Protein AF-E9RTK8-F1 (afdb_monomer_lite)

Foldseek 3Di:
DWKKKQAQCCCCVVVVNPDDPVVVCVVQPFDFPDKDDDVVRNIIITDTDDDDPPDDPSIDTDDD

pLDDT: mean 94.02, std 4.63, range [68.94, 97.44]

Secondary structure (DSSP, 8-state):
-EEEEEEHHHHHHTT---S-HHHHHHHTT--EEEEEEEGGGTEEEEEESS--SS--TTEEE---

Radius of gyration: 10.67 Å; chains: 1; bounding box: 29×17×27 Å

Structure (mmCIF, N/CA/C/O backbone):
data_AF-E9RTK8-F1
#
_entry.id   AF-E9RTK8-F1
#
loop_
_atom_site.group_PDB
_atom_site.id
_atom_site.type_symbol
_atom_site.label_atom_id
_atom_site.label_alt_id
_atom_site.label_comp_id
_atom_site.label_asym_id
_atom_site.label_entity_id
_atom_site.label_seq_id
_atom_site.pdbx_PDB_ins_code
_atom_site.Cartn_x
_atom_site.Cartn_y
_atom_site.Cartn_z
_atom_site.occupancy
_atom_site.B_iso_or_equiv
_atom_site.auth_seq_id
_atom_site.auth_comp_id
_atom_site.auth_asym_id
_atom_site.auth_atom_id
_atom_site.pdbx_PDB_model_num
ATOM 1 N N . MET A 1 1 ? -6.599 -0.989 15.199 1.00 85.25 1 MET A N 1
AT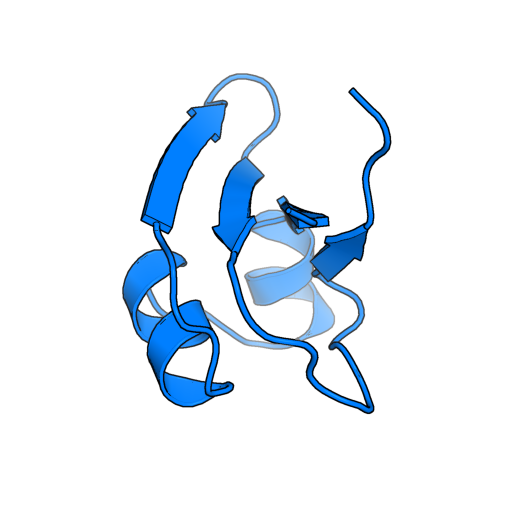OM 2 C CA . MET A 1 1 ? -6.150 -0.350 13.945 1.00 85.25 1 MET A CA 1
ATOM 3 C C . MET A 1 1 ? -5.438 -1.398 13.127 1.00 85.25 1 MET A C 1
ATOM 5 O O . MET A 1 1 ? -4.648 -2.144 13.702 1.00 85.25 1 MET A O 1
ATOM 9 N N . LYS A 1 2 ? -5.761 -1.499 11.839 1.00 92.50 2 LYS A N 1
ATOM 10 C CA . LYS A 1 2 ? -5.161 -2.509 10.965 1.00 92.50 2 LYS A CA 1
ATOM 11 C C . LYS A 1 2 ? -3.848 -2.000 10.394 1.00 92.50 2 LYS A C 1
ATOM 13 O O . LYS A 1 2 ? -3.658 -0.792 10.228 1.00 92.50 2 LYS A O 1
ATOM 1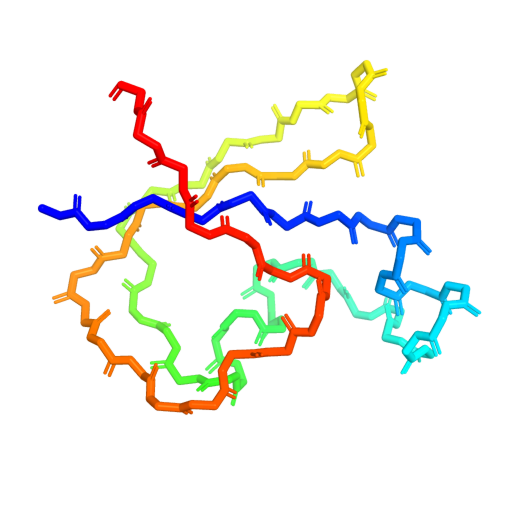8 N N . LYS A 1 3 ? -2.939 -2.930 10.113 1.00 95.38 3 LYS A N 1
ATOM 19 C CA . LYS A 1 3 ? -1.661 -2.642 9.469 1.00 95.38 3 LYS A CA 1
ATOM 20 C C . LYS A 1 3 ? -1.595 -3.388 8.147 1.00 95.38 3 LYS A C 1
ATOM 22 O O . LYS A 1 3 ? -1.856 -4.585 8.106 1.00 95.38 3 LYS A O 1
ATOM 27 N N . TYR A 1 4 ? -1.189 -2.690 7.099 1.00 96.38 4 TYR A N 1
ATOM 28 C CA . TYR A 1 4 ? -0.972 -3.268 5.780 1.00 96.38 4 TYR A CA 1
ATOM 29 C C . TYR A 1 4 ? 0.486 -3.137 5.380 1.00 96.38 4 TYR A C 1
ATOM 31 O O . TYR A 1 4 ? 1.074 -2.058 5.489 1.00 96.38 4 TYR A O 1
ATOM 39 N N . ARG A 1 5 ? 1.060 -4.234 4.888 1.00 96.62 5 ARG A N 1
ATOM 40 C CA . ARG A 1 5 ? 2.322 -4.215 4.159 1.00 96.62 5 ARG A CA 1
ATOM 41 C C . ARG A 1 5 ? 2.028 -3.989 2.683 1.00 96.62 5 ARG A C 1
ATOM 43 O O . ARG A 1 5 ? 1.373 -4.819 2.063 1.00 96.62 5 ARG A O 1
ATOM 50 N N . TYR A 1 6 ? 2.535 -2.888 2.149 1.00 97.44 6 TYR A N 1
ATOM 51 C CA . TYR A 1 6 ? 2.545 -2.567 0.727 1.00 97.44 6 TYR A CA 1
ATOM 52 C C . TYR A 1 6 ? 3.851 -3.071 0.117 1.00 97.44 6 TYR A C 1
ATOM 54 O O . TYR A 1 6 ? 4.916 -2.572 0.480 1.00 97.44 6 TYR A O 1
ATOM 62 N N . ASP A 1 7 ? 3.778 -4.015 -0.810 1.00 97.00 7 ASP A N 1
ATOM 63 C CA . ASP A 1 7 ? 4.921 -4.539 -1.559 1.00 97.00 7 ASP A CA 1
ATOM 64 C C . ASP A 1 7 ? 5.134 -3.715 -2.841 1.00 97.00 7 ASP A C 1
ATOM 66 O O . ASP A 1 7 ? 4.278 -3.705 -3.728 1.00 97.00 7 ASP A O 1
ATOM 70 N N . ILE A 1 8 ? 6.246 -2.972 -2.930 1.00 96.50 8 ILE A N 1
ATOM 71 C CA . ILE A 1 8 ? 6.513 -2.091 -4.080 1.00 96.50 8 ILE A CA 1
ATOM 72 C C . ILE A 1 8 ? 6.774 -2.915 -5.344 1.00 96.50 8 ILE A C 1
ATOM 74 O O . ILE A 1 8 ? 6.334 -2.528 -6.426 1.00 96.50 8 ILE A O 1
ATOM 78 N N . ILE A 1 9 ? 7.461 -4.050 -5.213 1.00 95.56 9 ILE A N 1
ATOM 79 C CA . ILE A 1 9 ? 7.843 -4.889 -6.349 1.00 95.56 9 ILE A CA 1
ATOM 80 C C . ILE A 1 9 ? 6.609 -5.557 -6.947 1.00 95.56 9 ILE A C 1
ATOM 82 O O . ILE A 1 9 ? 6.429 -5.524 -8.162 1.00 95.56 9 ILE A O 1
ATOM 86 N N . CYS A 1 10 ? 5.725 -6.100 -6.108 1.00 96.00 10 CYS A N 1
ATOM 87 C CA . CYS A 1 10 ? 4.446 -6.640 -6.561 1.00 96.00 10 CYS A CA 1
ATOM 88 C C . CYS A 1 10 ? 3.587 -5.544 -7.210 1.00 96.00 10 CYS A C 1
ATOM 90 O O . CYS A 1 10 ? 3.061 -5.732 -8.310 1.00 96.00 10 CYS A O 1
ATOM 92 N N . ALA A 1 11 ? 3.506 -4.365 -6.580 1.00 96.50 11 ALA A N 1
ATOM 93 C CA . ALA A 1 11 ? 2.746 -3.246 -7.120 1.00 96.50 11 ALA A CA 1
ATOM 94 C C . ALA A 1 11 ? 3.203 -2.869 -8.539 1.00 96.50 11 ALA A C 1
ATOM 96 O O . ALA A 1 11 ? 2.352 -2.766 -9.419 1.00 96.50 11 ALA A O 1
ATOM 97 N N . ASP A 1 12 ? 4.509 -2.724 -8.791 1.00 96.38 12 ASP A N 1
ATOM 98 C CA . ASP A 1 12 ? 5.031 -2.358 -10.117 1.00 96.38 12 ASP A CA 1
ATOM 99 C C . ASP A 1 12 ? 4.993 -3.531 -11.108 1.00 96.38 12 ASP A C 1
ATOM 101 O O . ASP A 1 12 ? 4.382 -3.428 -12.173 1.00 96.38 12 ASP A O 1
ATOM 105 N N . LEU A 1 13 ? 5.606 -4.667 -10.763 1.00 95.94 13 LEU A N 1
ATOM 106 C CA . LEU A 1 13 ? 5.850 -5.754 -11.717 1.00 95.94 13 LEU A CA 1
ATOM 107 C C . LEU A 1 13 ? 4.619 -6.620 -11.995 1.00 95.94 13 LEU A C 1
ATOM 109 O O . LEU A 1 13 ? 4.501 -7.151 -13.098 1.00 95.94 13 LEU A O 1
ATOM 113 N N . VAL A 1 14 ? 3.723 -6.781 -11.017 1.00 95.19 14 VAL A N 1
ATOM 114 C CA . VAL A 1 14 ? 2.532 -7.638 -11.145 1.00 95.19 14 VAL A CA 1
ATOM 115 C C . VAL A 1 14 ? 1.299 -6.799 -11.464 1.00 95.19 14 VAL A C 1
ATOM 117 O O . VAL A 1 14 ? 0.524 -7.151 -12.350 1.00 95.19 14 VAL A O 1
ATOM 120 N N . CYS A 1 15 ? 1.124 -5.666 -10.779 1.00 94.75 15 CYS A N 1
ATOM 121 C CA . CYS A 1 15 ? -0.091 -4.856 -10.893 1.00 94.75 15 CYS A CA 1
ATOM 122 C C . CYS A 1 15 ? 0.065 -3.585 -11.745 1.00 94.75 15 CYS A C 1
ATOM 124 O O . CYS A 1 15 ? -0.925 -2.887 -11.968 1.00 94.75 15 CYS A O 1
ATOM 126 N N . GLY A 1 16 ? 1.272 -3.255 -12.221 1.00 95.69 16 GLY A N 1
ATOM 127 C CA . GLY A 1 16 ? 1.524 -2.061 -13.039 1.00 95.69 16 GLY A CA 1
ATOM 128 C C . GLY A 1 16 ? 1.344 -0.727 -12.299 1.00 95.69 16 GLY A C 1
ATOM 129 O O . GLY A 1 16 ? 1.218 0.328 -12.926 1.00 95.69 16 GLY A O 1
ATOM 130 N N . VAL A 1 17 ? 1.314 -0.745 -10.966 1.00 96.06 17 VAL A N 1
ATOM 131 C CA . VAL A 1 17 ? 1.145 0.420 -10.096 1.00 96.06 17 VAL A CA 1
ATOM 132 C C . VAL A 1 17 ? 2.508 1.026 -9.767 1.00 96.06 17 VAL A C 1
ATOM 134 O O . VAL A 1 17 ? 3.205 0.601 -8.851 1.00 96.06 17 VAL A O 1
ATOM 137 N N . ARG A 1 18 ? 2.855 2.091 -10.493 1.00 95.19 18 ARG A N 1
ATOM 138 C CA . ARG A 1 18 ? 4.109 2.855 -10.317 1.00 95.19 18 ARG A CA 1
ATOM 139 C C . ARG A 1 18 ? 3.968 4.104 -9.457 1.00 95.19 18 ARG A C 1
ATOM 141 O O . ARG A 1 18 ? 4.900 4.894 -9.319 1.00 95.19 18 ARG A O 1
ATOM 148 N N . GLU A 1 19 ? 2.772 4.346 -8.934 1.00 95.50 19 GLU A N 1
ATOM 149 C CA . GLU A 1 19 ? 2.529 5.500 -8.085 1.00 95.50 19 GLU A CA 1
ATOM 150 C C . GLU A 1 19 ? 3.154 5.306 -6.697 1.00 95.50 19 GLU A C 1
ATOM 152 O O . GLU A 1 19 ? 3.217 4.200 -6.168 1.00 95.50 19 GLU A O 1
ATOM 157 N N . HIS A 1 20 ? 3.595 6.407 -6.081 1.00 95.25 20 HIS A N 1
ATOM 158 C CA . HIS A 1 20 ? 4.124 6.381 -4.722 1.00 95.25 20 HIS A CA 1
ATOM 159 C C . HIS A 1 20 ? 3.113 5.742 -3.742 1.00 95.25 20 HIS A C 1
ATOM 161 O O . HIS A 1 20 ? 1.954 6.179 -3.728 1.00 95.25 20 HIS A O 1
ATOM 167 N N . PRO A 1 21 ? 3.531 4.815 -2.854 1.00 96.38 21 PRO A N 1
ATOM 168 C CA . PRO A 1 21 ? 2.619 4.039 -2.009 1.00 96.38 21 PRO A CA 1
ATOM 169 C C . PRO A 1 21 ? 1.596 4.881 -1.234 1.00 96.38 21 PRO A C 1
ATOM 171 O O . PRO A 1 21 ? 0.411 4.575 -1.243 1.00 96.38 21 PRO A O 1
ATOM 174 N N . GLN A 1 22 ? 2.003 6.013 -0.646 1.00 95.25 22 GLN A N 1
ATOM 175 C CA . GLN A 1 22 ? 1.072 6.915 0.058 1.00 95.25 22 GLN A CA 1
ATOM 176 C C . GLN A 1 22 ? -0.049 7.481 -0.835 1.00 95.25 22 GLN A C 1
ATOM 178 O O . GLN A 1 22 ? -1.189 7.605 -0.387 1.00 95.25 22 GLN A O 1
ATOM 183 N N . LYS A 1 23 ? 0.255 7.844 -2.089 1.00 96.31 23 LYS A N 1
ATOM 184 C CA . LYS A 1 23 ? -0.752 8.367 -3.026 1.00 96.31 23 LYS A CA 1
ATOM 185 C C . LYS A 1 23 ? -1.715 7.259 -3.441 1.00 96.31 23 LYS A C 1
ATOM 187 O O . LYS A 1 23 ? -2.924 7.486 -3.445 1.00 96.31 23 LYS A O 1
ATOM 192 N N . GLN A 1 24 ? -1.183 6.062 -3.682 1.00 96.75 24 GLN A N 1
ATOM 193 C CA . GLN A 1 24 ? -1.992 4.904 -4.031 1.00 96.75 24 GLN A CA 1
ATOM 194 C C . GLN A 1 24 ? -2.925 4.497 -2.885 1.00 96.75 24 GLN A C 1
ATOM 196 O O . GLN A 1 24 ? -4.112 4.296 -3.118 1.00 96.75 24 GLN A O 1
ATOM 201 N N . MET A 1 25 ? -2.436 4.453 -1.640 1.00 96.25 25 MET A N 1
ATOM 202 C CA . MET A 1 25 ? -3.272 4.174 -0.462 1.00 96.25 25 MET A CA 1
ATOM 203 C C . MET A 1 25 ? -4.459 5.142 -0.375 1.00 96.25 25 MET A C 1
ATOM 205 O O . MET A 1 25 ? -5.594 4.714 -0.182 1.00 96.25 25 MET A O 1
ATOM 209 N N . LYS A 1 26 ? -4.222 6.441 -0.609 1.00 95.25 26 LYS A N 1
ATOM 210 C CA . LYS A 1 26 ? -5.292 7.445 -0.645 1.00 95.25 26 LYS A CA 1
ATOM 211 C C . LYS A 1 26 ? -6.294 7.196 -1.779 1.00 95.25 26 LYS A C 1
ATOM 213 O O . LYS A 1 26 ? -7.491 7.342 -1.556 1.00 95.25 26 LYS A O 1
ATOM 218 N N . LYS A 1 27 ? -5.837 6.821 -2.981 1.00 95.25 27 LYS A N 1
ATOM 219 C CA . LYS A 1 27 ? -6.722 6.504 -4.121 1.00 95.25 27 LYS A CA 1
ATOM 220 C C . LYS A 1 27 ? -7.592 5.278 -3.880 1.00 95.25 27 LYS A C 1
ATOM 222 O O . LYS A 1 27 ? -8.738 5.268 -4.309 1.00 95.25 27 LYS A O 1
ATOM 227 N N . LEU A 1 28 ? -7.052 4.276 -3.193 1.00 94.44 28 LEU A N 1
ATOM 228 C CA . LEU A 1 28 ? -7.799 3.088 -2.784 1.00 94.44 28 LEU A CA 1
ATOM 229 C C . LEU A 1 28 ? -8.858 3.401 -1.718 1.00 94.44 28 LEU A C 1
ATOM 231 O O . LEU A 1 28 ? -9.727 2.574 -1.481 1.00 94.44 28 LEU A O 1
ATOM 235 N N . GLY A 1 29 ? -8.801 4.586 -1.101 1.00 95.62 29 GLY A N 1
ATOM 236 C CA . GLY A 1 29 ? -9.741 5.026 -0.074 1.00 95.62 29 GLY A CA 1
ATOM 237 C C . GLY A 1 29 ? -9.263 4.767 1.353 1.00 95.62 29 GLY A C 1
ATOM 238 O O . GLY A 1 29 ? -10.059 4.888 2.282 1.00 95.62 29 GLY A O 1
ATOM 239 N N . PHE A 1 30 ? -7.991 4.411 1.566 1.00 96.00 30 PHE A N 1
ATOM 240 C CA . PHE A 1 30 ? -7.468 4.214 2.918 1.00 96.00 30 PHE A CA 1
ATOM 241 C C . PHE A 1 30 ? -7.257 5.551 3.612 1.00 96.00 30 PHE A C 1
ATOM 2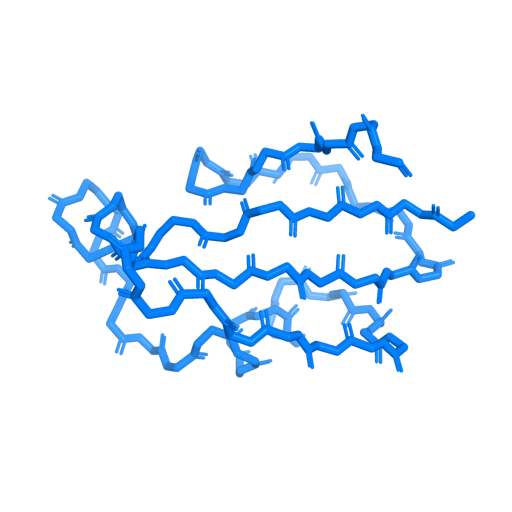43 O O . PHE A 1 30 ? -6.639 6.472 3.071 1.00 96.00 30 PHE A O 1
ATOM 250 N N . ASN A 1 31 ? -7.703 5.614 4.858 1.00 95.81 31 ASN A N 1
ATOM 251 C CA . ASN A 1 31 ? -7.360 6.671 5.778 1.00 95.81 31 ASN A CA 1
ATOM 252 C C . ASN A 1 31 ? -6.133 6.235 6.591 1.00 95.81 31 ASN A C 1
ATOM 254 O O . ASN A 1 31 ? -6.197 5.465 7.551 1.00 95.81 31 ASN A O 1
ATOM 258 N N . VAL A 1 32 ? -4.973 6.675 6.105 1.00 96.25 32 VAL A N 1
ATOM 259 C CA . VAL A 1 32 ? -3.662 6.333 6.658 1.00 96.25 32 VAL A CA 1
ATOM 260 C C . VAL A 1 32 ? -3.365 7.220 7.862 1.00 96.25 32 VAL A C 1
ATOM 262 O O . VAL A 1 32 ? -3.206 8.430 7.721 1.00 96.25 32 VAL A O 1
ATOM 265 N N . VAL A 1 33 ? -3.196 6.603 9.029 1.00 96.50 33 VAL A N 1
ATOM 266 C CA . VAL A 1 33 ? -2.822 7.291 10.273 1.00 96.50 33 VAL A CA 1
ATOM 267 C C . VAL A 1 33 ? -1.306 7.346 10.443 1.00 96.50 33 VAL A C 1
ATOM 269 O O . VAL A 1 33 ? -0.764 8.346 10.914 1.00 96.50 33 VAL A O 1
ATOM 272 N N . LYS A 1 34 ? -0.595 6.285 10.041 1.00 96.31 34 LYS A N 1
ATOM 273 C CA . LYS A 1 34 ? 0.875 6.242 10.040 1.00 96.31 34 LYS A CA 1
ATOM 274 C C . LYS A 1 34 ? 1.404 5.501 8.824 1.00 96.31 34 LYS A C 1
ATOM 276 O O . LYS A 1 34 ? 0.800 4.546 8.348 1.00 96.31 34 LYS A O 1
ATOM 281 N N . SER A 1 35 ? 2.580 5.908 8.362 1.00 9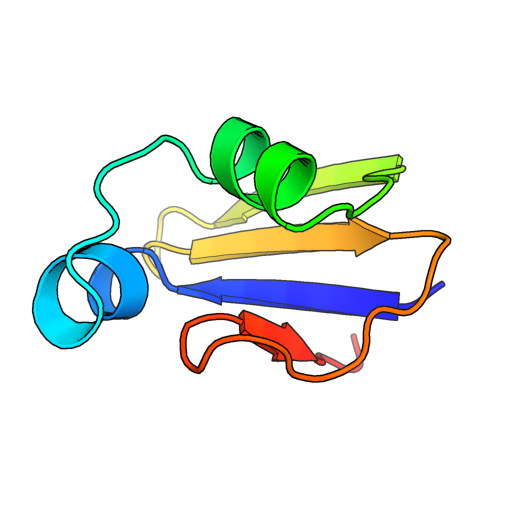6.31 35 SER A N 1
ATOM 282 C CA . SER A 1 35 ? 3.299 5.241 7.277 1.00 96.31 35 SER A CA 1
ATOM 283 C C . SER A 1 35 ? 4.776 5.117 7.622 1.00 96.31 35 SER A C 1
ATOM 285 O O . SER A 1 35 ? 5.390 6.111 8.015 1.00 96.31 35 SER A O 1
ATOM 287 N N . LYS A 1 36 ? 5.353 3.931 7.437 1.00 96.31 36 LYS A N 1
ATOM 288 C CA . LYS A 1 36 ? 6.776 3.666 7.661 1.00 96.31 36 LYS A CA 1
ATOM 289 C C . LYS A 1 36 ? 7.370 2.930 6.455 1.00 96.31 36 LYS A C 1
ATOM 291 O O . LYS A 1 36 ? 6.908 1.827 6.162 1.00 96.31 36 LYS A O 1
ATOM 296 N N . PRO A 1 37 ? 8.398 3.476 5.786 1.00 96.38 37 PRO A N 1
ATOM 297 C CA . PRO A 1 37 ? 9.132 2.731 4.771 1.00 96.38 37 PRO A CA 1
ATOM 298 C C . PRO A 1 37 ? 10.000 1.643 5.420 1.00 96.38 37 PRO A C 1
ATOM 300 O O . PRO A 1 37 ? 10.570 1.846 6.496 1.00 96.38 37 PRO A O 1
ATOM 303 N N . ILE A 1 38 ? 10.133 0.501 4.747 1.00 95.31 38 ILE A N 1
ATOM 304 C CA . ILE A 1 38 ? 11.073 -0.577 5.077 1.00 95.31 38 ILE A CA 1
ATOM 305 C C . ILE A 1 38 ? 11.954 -0.820 3.839 1.00 95.31 38 ILE A C 1
ATOM 307 O O . ILE A 1 38 ? 11.644 -1.686 3.021 1.00 95.31 38 ILE A O 1
ATOM 311 N N . PRO A 1 39 ? 13.056 -0.059 3.684 1.00 90.00 39 PRO A N 1
ATOM 312 C CA . PRO A 1 39 ? 13.868 -0.083 2.464 1.00 90.00 39 PRO A CA 1
ATOM 313 C C . PRO A 1 39 ? 14.496 -1.444 2.154 1.00 90.00 39 PRO A C 1
ATOM 315 O O . PRO A 1 39 ? 14.580 -1.826 1.002 1.00 90.00 39 PRO A O 1
ATOM 318 N N . ILE A 1 40 ? 14.902 -2.199 3.182 1.00 91.06 40 ILE A N 1
ATOM 319 C CA . ILE A 1 40 ? 15.573 -3.505 3.019 1.00 91.06 40 ILE A CA 1
ATOM 320 C C . ILE A 1 40 ? 14.679 -4.533 2.304 1.00 91.06 40 ILE A C 1
ATOM 322 O O . ILE A 1 40 ? 15.184 -5.483 1.717 1.00 91.06 40 ILE A O 1
ATOM 326 N N . ALA A 1 41 ? 13.362 -4.357 2.379 1.00 89.81 41 ALA A N 1
ATOM 327 C CA . ALA A 1 41 ? 12.380 -5.275 1.820 1.00 89.81 41 ALA A CA 1
ATOM 328 C C . ALA A 1 41 ? 11.505 -4.608 0.749 1.00 89.81 41 ALA A C 1
ATOM 330 O O . ALA A 1 41 ? 10.415 -5.109 0.492 1.00 89.81 41 ALA A O 1
ATOM 331 N N . ASP A 1 42 ? 11.925 -3.452 0.215 1.00 93.19 42 ASP A N 1
ATOM 332 C CA . ASP A 1 42 ? 11.196 -2.686 -0.806 1.00 93.19 42 ASP A CA 1
ATOM 333 C C . ASP A 1 42 ? 9.687 -2.574 -0.514 1.00 93.19 42 ASP A C 1
ATOM 335 O O . ASP A 1 42 ? 8.828 -2.767 -1.374 1.00 93.19 42 ASP A O 1
ATOM 339 N N . CYS A 1 43 ? 9.336 -2.287 0.743 1.00 96.12 43 CYS A N 1
ATOM 340 C CA . CYS A 1 43 ? 7.944 -2.242 1.177 1.00 96.12 43 CYS A CA 1
ATOM 341 C C . CYS A 1 43 ? 7.653 -1.070 2.114 1.00 96.12 43 CYS A C 1
ATOM 343 O O . CYS A 1 43 ? 8.546 -0.384 2.619 1.00 96.12 43 CYS A O 1
ATOM 345 N N . TRP A 1 44 ? 6.365 -0.834 2.347 1.00 97.44 44 TRP A N 1
ATOM 346 C CA . TRP A 1 44 ? 5.865 0.120 3.333 1.00 97.44 44 TRP A CA 1
ATOM 347 C C . TRP A 1 44 ? 4.918 -0.567 4.302 1.00 97.44 44 TRP A C 1
ATOM 349 O O . TRP A 1 44 ? 4.163 -1.450 3.914 1.00 97.44 44 TRP A O 1
ATOM 359 N N . ILE A 1 45 ? 4.916 -0.114 5.553 1.00 97.31 45 ILE A N 1
ATOM 360 C CA . ILE A 1 45 ? 3.877 -0.450 6.522 1.00 97.31 45 ILE A CA 1
ATOM 361 C C . ILE A 1 45 ? 2.976 0.761 6.701 1.00 97.31 45 ILE A C 1
ATOM 363 O O . ILE A 1 45 ? 3.446 1.849 7.047 1.00 97.31 45 ILE A O 1
ATOM 367 N N . PHE A 1 46 ? 1.684 0.553 6.493 1.00 97.06 46 PHE A N 1
ATOM 368 C CA . PHE A 1 46 ? 0.642 1.544 6.703 1.00 97.06 46 PHE A CA 1
ATOM 369 C C . PHE A 1 46 ? -0.248 1.124 7.859 1.00 97.06 46 PHE A C 1
ATOM 371 O O . PHE A 1 46 ? -0.747 0.006 7.874 1.00 97.06 46 PHE A O 1
ATOM 378 N N . GLU A 1 47 ? -0.455 2.024 8.810 1.00 96.69 47 GLU A N 1
ATOM 379 C CA . GLU A 1 47 ? -1.469 1.890 9.850 1.00 96.69 47 GLU A CA 1
ATOM 380 C C . GLU A 1 47 ? -2.701 2.680 9.406 1.00 96.69 47 GLU A C 1
ATOM 382 O O . GLU A 1 47 ? -2.581 3.869 9.093 1.00 96.69 47 GLU A O 1
ATOM 387 N N . VAL A 1 48 ? -3.860 2.026 9.348 1.00 95.69 48 VAL A N 1
ATOM 388 C CA . VAL A 1 48 ? -5.112 2.610 8.847 1.00 95.69 48 VAL A CA 1
ATOM 389 C C . VAL A 1 48 ? -6.225 2.496 9.888 1.00 95.69 48 VAL A C 1
ATOM 391 O O . VAL A 1 48 ? -6.211 1.592 10.736 1.00 95.69 48 VAL A O 1
ATOM 394 N N . ASP A 1 49 ? -7.179 3.424 9.842 1.00 95.25 49 ASP A N 1
ATOM 395 C CA . ASP A 1 49 ? -8.330 3.466 10.757 1.00 95.25 49 ASP A CA 1
ATOM 396 C C . ASP A 1 49 ? -9.669 3.087 10.105 1.00 95.25 49 ASP A C 1
ATOM 398 O O . ASP A 1 49 ? -10.695 3.067 10.785 1.00 95.25 49 ASP A O 1
ATOM 402 N N . ASN A 1 50 ? -9.655 2.729 8.821 1.00 92.75 50 ASN A N 1
ATOM 403 C CA . ASN A 1 50 ? -10.818 2.264 8.084 1.00 92.75 50 ASN A CA 1
ATOM 404 C C . ASN A 1 50 ? -10.576 0.903 7.423 1.00 92.75 50 ASN A C 1
ATOM 406 O O . ASN A 1 50 ? -9.438 0.493 7.185 1.00 92.75 50 ASN A O 1
ATOM 410 N N . ASP A 1 51 ? -11.682 0.235 7.107 1.00 86.00 51 ASP A N 1
ATOM 411 C CA . ASP A 1 51 ? -11.701 -1.022 6.372 1.00 86.00 51 ASP A CA 1
ATOM 412 C C . ASP A 1 51 ? -12.170 -0.810 4.940 1.00 86.00 51 ASP A C 1
ATOM 414 O O . ASP A 1 51 ? -13.072 -0.014 4.675 1.00 86.00 51 ASP A O 1
ATOM 418 N N . ILE A 1 52 ? -11.533 -1.532 4.021 1.00 87.75 52 ILE A N 1
ATOM 419 C CA . ILE A 1 52 ? -11.847 -1.513 2.596 1.00 87.75 52 ILE A CA 1
ATOM 420 C C . ILE A 1 52 ? -11.981 -2.954 2.135 1.00 87.75 52 ILE A C 1
ATOM 422 O O . ILE A 1 52 ? -11.126 -3.792 2.421 1.00 87.75 52 ILE A O 1
ATOM 426 N N . GLU A 1 53 ? -13.067 -3.236 1.429 1.00 81.88 53 GLU A N 1
ATOM 427 C CA . GLU A 1 53 ? -13.292 -4.526 0.790 1.00 81.88 53 GLU A CA 1
ATOM 428 C C . GLU A 1 53 ? -12.486 -4.616 -0.515 1.00 81.88 53 GLU A C 1
ATOM 430 O O . GLU A 1 53 ? -12.318 -3.620 -1.215 1.00 81.88 53 GLU A O 1
ATOM 435 N N . ASN A 1 54 ? -12.025 -5.818 -0.875 1.00 86.88 54 ASN A N 1
ATOM 436 C CA . ASN A 1 54 ? -11.241 -6.085 -2.094 1.00 86.88 54 ASN A CA 1
ATOM 437 C C . ASN A 1 54 ? -9.889 -5.361 -2.133 1.00 86.88 54 ASN A C 1
ATOM 439 O O . ASN A 1 54 ? -9.617 -4.494 -2.964 1.00 86.88 54 ASN A O 1
ATOM 443 N N . ILE A 1 55 ? -9.020 -5.764 -1.216 1.00 92.50 55 ILE A N 1
ATOM 444 C CA . ILE A 1 55 ? -7.660 -5.248 -1.115 1.00 92.50 55 ILE A CA 1
ATOM 445 C C . ILE A 1 55 ? -6.812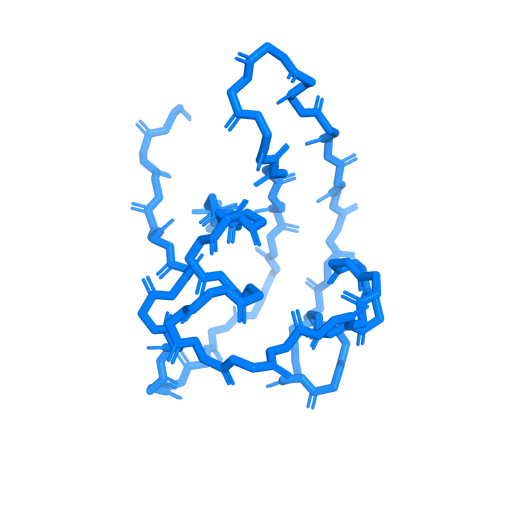 -5.838 -2.256 1.00 92.50 55 ILE A C 1
ATOM 447 O O . ILE A 1 55 ? -6.872 -7.048 -2.484 1.00 92.50 55 ILE A O 1
ATOM 451 N N . PRO A 1 56 ? -6.040 -5.018 -2.993 1.00 94.19 56 PRO A N 1
ATOM 452 C CA . PRO A 1 56 ? -5.201 -5.509 -4.080 1.00 94.19 56 PRO A CA 1
ATOM 453 C C . PRO A 1 56 ? -4.073 -6.409 -3.563 1.00 94.19 56 PRO A C 1
ATOM 455 O O . PRO A 1 56 ? -3.605 -6.250 -2.442 1.00 94.19 56 PRO A O 1
ATOM 458 N N . GLU A 1 57 ? -3.587 -7.311 -4.413 1.00 95.19 57 GLU A N 1
ATOM 459 C CA . GLU A 1 57 ? -2.628 -8.368 -4.049 1.00 95.19 57 GLU A CA 1
ATOM 460 C C . GLU A 1 57 ? -1.296 -7.851 -3.474 1.00 95.19 57 GLU A C 1
ATOM 462 O O . GLU A 1 57 ? -0.684 -8.497 -2.625 1.00 95.19 57 GLU A O 1
ATOM 467 N N . TYR A 1 58 ? -0.859 -6.653 -3.874 1.00 96.25 58 TYR A N 1
ATOM 468 C CA . TYR A 1 58 ? 0.345 -6.015 -3.327 1.00 96.25 58 TYR A CA 1
ATOM 469 C C . TYR A 1 58 ? 0.157 -5.450 -1.906 1.00 96.25 58 TYR A C 1
ATOM 471 O O . TYR A 1 58 ? 1.097 -4.882 -1.344 1.00 96.25 58 TYR A O 1
ATOM 479 N N . LEU A 1 59 ? -1.038 -5.571 -1.318 1.00 96.31 59 LEU A N 1
ATOM 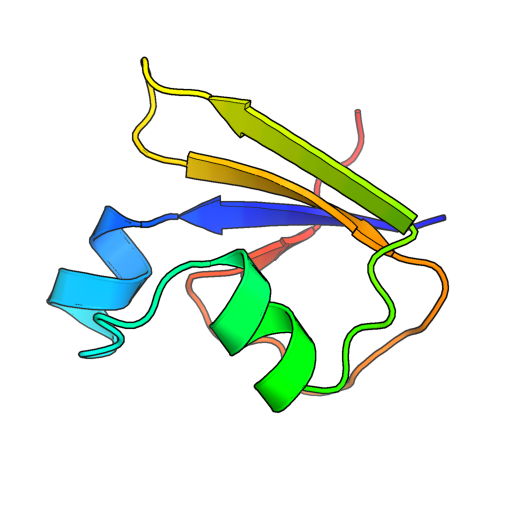480 C CA . LEU A 1 59 ? -1.344 -5.200 0.059 1.00 96.31 59 LEU A CA 1
ATOM 481 C C . LEU A 1 59 ? -1.719 -6.432 0.882 1.00 96.31 59 LEU A C 1
ATOM 483 O O . LEU A 1 59 ? -2.697 -7.118 0.603 1.00 96.31 59 LEU A O 1
ATOM 487 N N . VAL A 1 60 ? -0.972 -6.667 1.958 1.00 95.12 60 VAL A N 1
ATOM 488 C CA . VAL A 1 60 ? -1.205 -7.794 2.872 1.00 95.12 60 VAL A CA 1
ATOM 489 C C . VAL A 1 60 ? -1.440 -7.271 4.281 1.00 95.12 60 VAL A C 1
ATOM 491 O O . VAL A 1 60 ? -0.630 -6.495 4.793 1.00 95.12 60 VAL A O 1
ATOM 494 N N . GLU A 1 61 ? -2.535 -7.689 4.919 1.00 94.38 61 GLU A N 1
ATOM 495 C CA . GLU A 1 61 ? -2.778 -7.390 6.333 1.00 94.38 61 GLU A CA 1
ATOM 496 C C . GLU A 1 61 ? -1.734 -8.106 7.200 1.00 94.38 61 GLU A C 1
ATOM 498 O O . GLU A 1 61 ? -1.502 -9.309 7.063 1.00 94.38 61 GLU A O 1
ATOM 503 N N . VAL A 1 62 ? -1.081 -7.366 8.094 1.00 93.69 62 VAL A N 1
ATOM 504 C CA . VAL A 1 62 ? -0.021 -7.890 8.960 1.00 93.69 62 VAL A CA 1
ATOM 505 C C . VAL A 1 62 ? -0.369 -7.698 10.429 1.00 93.69 62 VAL A C 1
ATOM 507 O O . VAL A 1 62 ? -0.796 -6.628 10.859 1.00 93.69 62 VAL A O 1
ATOM 510 N N . HIS A 1 63 ? -0.119 -8.742 11.212 1.00 83.88 63 HIS A N 1
ATOM 511 C CA . HIS A 1 63 ? -0.290 -8.740 12.659 1.00 83.88 63 HIS A CA 1
ATOM 512 C C . HIS A 1 63 ? 1.098 -8.564 13.286 1.00 83.88 63 HIS A C 1
ATOM 514 O O . HIS A 1 63 ? 1.883 -9.509 13.331 1.00 83.88 63 HIS A O 1
ATOM 520 N N . ILE A 1 64 ? 1.423 -7.324 13.674 1.00 68.94 64 ILE A N 1
ATOM 521 C CA . ILE A 1 64 ? 2.702 -6.921 14.294 1.00 68.94 64 ILE A CA 1
ATOM 522 C C . ILE A 1 64 ? 2.429 -6.372 15.683 1.00 68.94 64 ILE A C 1
ATOM 524 O O . ILE A 1 64 ? 1.634 -5.395 15.742 1.00 68.94 64 ILE A O 1
#

Sequence (64 aa):
MKKYRYDIICADLVCGVREHPQKQMKKLGFNVVKSKPIPIADCWIFEVDNDIENIPEYLVEVHI